Protein AF-A0A4S8M0K5-F1 (afdb_monomer_lite)

Structure (mmCIF, N/CA/C/O backbone):
data_AF-A0A4S8M0K5-F1
#
_entry.id   AF-A0A4S8M0K5-F1
#
loop_
_atom_site.group_PDB
_atom_site.id
_atom_site.type_symbol
_atom_site.label_atom_id
_atom_site.label_alt_id
_atom_site.label_comp_id
_atom_site.label_asym_id
_atom_site.label_entity_id
_atom_site.label_seq_id
_atom_site.pdbx_PDB_ins_code
_atom_site.Cartn_x
_atom_site.Cartn_y
_atom_site.Cartn_z
_atom_site.occupancy
_atom_site.B_iso_or_equiv
_atom_site.auth_seq_id
_atom_site.auth_comp_id
_atom_site.auth_asym_id
_atom_site.auth_atom_id
_atom_site.pdbx_PDB_model_num
ATOM 1 N N . GLY A 1 1 ? -4.216 -10.928 -16.348 1.00 62.31 1 GLY A N 1
ATOM 2 C CA . GLY A 1 1 ? -3.435 -9.927 -17.102 1.00 62.31 1 GLY A CA 1
ATOM 3 C C . GLY A 1 1 ? -2.707 -10.546 -18.278 1.00 62.31 1 GLY A C 1
ATOM 4 O O . GLY A 1 1 ? -3.161 -10.381 -19.394 1.00 62.31 1 GLY A O 1
ATOM 5 N N . ILE A 1 2 ? -1.620 -11.288 -18.041 1.00 76.81 2 ILE A N 1
ATOM 6 C CA . ILE A 1 2 ? -0.706 -11.764 -19.102 1.00 76.81 2 ILE A CA 1
ATOM 7 C C . ILE A 1 2 ? -1.391 -12.689 -20.125 1.00 76.81 2 ILE A C 1
ATOM 9 O O . ILE A 1 2 ? -1.267 -12.453 -21.319 1.00 76.81 2 ILE A O 1
ATOM 13 N N . VAL A 1 3 ? -2.173 -13.676 -19.665 1.00 79.88 3 VAL A N 1
ATOM 14 C CA . VAL A 1 3 ? -2.857 -14.655 -20.540 1.00 79.88 3 VAL A CA 1
ATOM 15 C C . VAL A 1 3 ? -3.951 -14.024 -21.409 1.00 79.88 3 VAL A C 1
ATOM 17 O O . VAL A 1 3 ? -4.144 -14.442 -22.538 1.00 79.88 3 VAL A O 1
ATOM 20 N N . ILE A 1 4 ? -4.668 -13.015 -20.909 1.00 82.44 4 ILE A N 1
ATOM 21 C CA . ILE A 1 4 ? -5.757 -12.333 -21.644 1.00 82.44 4 ILE A CA 1
ATOM 22 C C . ILE A 1 4 ? -5.222 -11.128 -22.443 1.00 82.44 4 ILE A C 1
ATOM 24 O O . ILE A 1 4 ? -5.836 -10.672 -23.407 1.00 82.44 4 ILE A O 1
ATOM 28 N N . GLY A 1 5 ? -4.067 -10.609 -22.030 1.00 81.06 5 GLY A N 1
ATOM 29 C CA . GLY A 1 5 ? -3.424 -9.438 -22.596 1.00 81.06 5 GLY A CA 1
ATOM 30 C C . GLY A 1 5 ? -2.664 -9.723 -23.892 1.00 81.06 5 GLY A C 1
ATOM 31 O O . GLY A 1 5 ? -2.763 -10.813 -24.460 1.00 81.06 5 GLY A O 1
ATOM 32 N N . PRO A 1 6 ? -1.864 -8.752 -24.357 1.00 76.25 6 PRO A N 1
ATOM 33 C CA . PRO A 1 6 ? -1.238 -8.790 -25.680 1.00 76.25 6 PRO A CA 1
ATOM 34 C C . PRO A 1 6 ? -0.220 -9.925 -25.856 1.00 76.25 6 PRO A C 1
ATOM 36 O O . PRO A 1 6 ? 0.052 -10.330 -26.977 1.00 76.25 6 PRO A O 1
ATOM 39 N N . HIS A 1 7 ? 0.325 -10.461 -24.759 1.00 78.50 7 HIS A N 1
ATOM 40 C CA . HIS A 1 7 ? 1.262 -11.589 -24.786 1.00 78.50 7 HIS A CA 1
ATOM 41 C C . HIS A 1 7 ? 0.575 -12.969 -24.785 1.00 78.50 7 HIS A C 1
ATOM 43 O O . HIS A 1 7 ? 1.267 -13.978 -24.873 1.00 78.50 7 HIS A O 1
ATOM 49 N N . GLY A 1 8 ? -0.757 -13.025 -24.666 1.00 83.44 8 GLY A N 1
ATOM 50 C CA . GLY A 1 8 ? -1.547 -14.259 -24.685 1.00 83.44 8 GLY A CA 1
ATOM 51 C C . GLY A 1 8 ? -2.667 -14.205 -25.726 1.00 83.44 8 GLY A C 1
ATOM 52 O O . GLY A 1 8 ? -2.409 -14.254 -26.922 1.00 83.44 8 GLY A O 1
ATOM 53 N N . ALA A 1 9 ? -3.918 -14.107 -25.277 1.00 81.62 9 ALA A N 1
ATOM 54 C CA . ALA A 1 9 ? -5.117 -14.118 -26.119 1.00 81.62 9 ALA A CA 1
ATOM 55 C C . ALA A 1 9 ? -5.382 -12.796 -26.862 1.00 81.62 9 ALA A C 1
ATOM 57 O O . ALA A 1 9 ? -6.288 -12.740 -27.689 1.00 81.62 9 ALA A O 1
ATOM 58 N N . ASN A 1 10 ? -4.636 -11.730 -26.548 1.00 77.69 10 ASN A N 1
ATOM 59 C CA . ASN A 1 10 ? -4.771 -10.392 -27.133 1.00 77.69 10 ASN A CA 1
ATOM 60 C C . ASN A 1 10 ? -6.210 -9.829 -27.119 1.00 77.69 10 ASN A C 1
ATOM 62 O O . ASN A 1 10 ? -6.586 -9.017 -27.959 1.00 77.69 10 ASN A O 1
ATOM 66 N N . ALA A 1 11 ? -7.027 -10.258 -26.155 1.00 77.88 11 ALA A N 1
ATOM 67 C CA . ALA A 1 11 ? -8.421 -9.842 -26.040 1.00 77.88 11 ALA A CA 1
ATOM 68 C C . ALA A 1 11 ? -8.568 -8.503 -25.299 1.00 77.88 11 ALA A C 1
ATOM 70 O O . ALA A 1 11 ? -9.572 -7.813 -25.456 1.00 77.88 11 ALA A O 1
ATOM 71 N N . PHE A 1 12 ? -7.578 -8.129 -24.480 1.00 72.88 12 PHE A N 1
ATOM 72 C CA . PHE A 1 12 ? -7.628 -6.922 -23.656 1.00 72.88 12 PHE 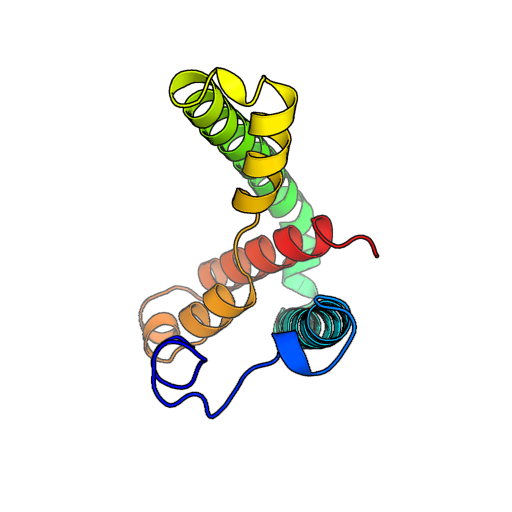A CA 1
ATOM 73 C C . PHE A 1 12 ? -6.313 -6.137 -23.757 1.00 72.88 12 PHE A C 1
ATOM 75 O O . PHE A 1 12 ? -5.297 -6.526 -23.172 1.00 72.88 12 PHE A O 1
ATOM 82 N N . TYR A 1 13 ? -6.326 -5.019 -24.494 1.00 73.81 13 TYR A N 1
ATOM 83 C CA . TYR A 1 13 ? -5.144 -4.183 -24.737 1.00 73.81 13 TYR A CA 1
ATOM 84 C C . TYR A 1 13 ? -5.400 -2.696 -24.415 1.00 73.81 13 TYR A C 1
ATOM 86 O O . TYR A 1 13 ? -5.535 -1.871 -25.324 1.00 73.81 13 TYR A O 1
ATOM 94 N N . PRO A 1 14 ? -5.412 -2.325 -23.117 1.00 71.06 14 PRO A N 1
ATOM 95 C CA . PRO A 1 14 ? -5.727 -0.963 -22.668 1.00 71.06 14 PRO A CA 1
ATOM 96 C C . PRO A 1 14 ? -4.791 0.113 -23.231 1.00 71.06 14 PRO A C 1
ATOM 98 O O . PRO A 1 14 ? -5.206 1.252 -23.412 1.00 71.06 14 PRO A O 1
ATOM 101 N N . ARG A 1 15 ? -3.543 -0.253 -23.565 1.00 70.88 15 ARG A N 1
ATOM 102 C CA . ARG A 1 15 ? -2.553 0.648 -24.179 1.00 70.88 15 ARG A CA 1
ATOM 103 C C . ARG A 1 15 ? -2.965 1.176 -25.558 1.00 70.88 15 ARG A C 1
ATOM 105 O O . ARG A 1 15 ? -2.451 2.203 -25.970 1.00 70.88 15 ARG A O 1
ATOM 112 N N . SER A 1 16 ? -3.886 0.509 -26.261 1.00 74.56 16 SER A N 1
ATOM 113 C CA . SER A 1 16 ? -4.418 0.998 -27.548 1.00 74.56 16 SER A CA 1
ATOM 114 C C . SER A 1 16 ? -5.650 1.892 -27.433 1.00 74.56 16 SER A C 1
ATOM 116 O O . SER A 1 16 ? -6.110 2.416 -28.443 1.00 74.56 16 SER A O 1
ATOM 118 N N . TRP A 1 17 ? -6.229 2.041 -26.239 1.00 74.88 17 TRP A N 1
ATOM 119 C CA . TRP A 1 17 ? -7.567 2.622 -26.072 1.00 74.88 17 TRP A CA 1
ATOM 120 C C . TRP A 1 17 ? -7.571 4.135 -25.803 1.00 74.88 17 TRP A C 1
ATOM 122 O O . TRP A 1 17 ? -8.634 4.710 -25.581 1.00 74.88 17 TRP A O 1
ATOM 132 N N . GLY A 1 18 ? -6.413 4.801 -25.819 1.00 70.06 18 GLY A N 1
ATOM 133 C CA . GLY A 1 18 ? -6.303 6.243 -25.583 1.00 70.06 18 GLY A CA 1
ATOM 134 C C . GLY A 1 18 ? -4.865 6.690 -25.319 1.00 70.06 18 GLY A C 1
ATOM 135 O O . GLY A 1 18 ? -3.927 5.943 -25.589 1.00 70.06 18 GLY A O 1
ATOM 136 N N . SER A 1 19 ? -4.689 7.903 -24.775 1.00 69.25 19 SER A N 1
ATOM 137 C CA . SER A 1 19 ? -3.385 8.366 -24.280 1.00 69.25 19 SER A CA 1
ATOM 138 C C . SER A 1 19 ? -2.890 7.367 -23.226 1.00 69.25 19 SER A C 1
ATOM 140 O O . SER A 1 19 ? -3.624 7.031 -22.294 1.00 69.25 19 SER A O 1
ATOM 142 N N . GLU A 1 20 ? -1.678 6.836 -23.422 1.00 66.00 20 GLU A N 1
ATOM 143 C CA . GLU A 1 20 ? -1.251 5.498 -22.962 1.00 66.00 20 GLU A CA 1
ATOM 144 C C . GLU A 1 20 ? -1.473 5.179 -21.471 1.00 66.00 20 GLU A C 1
ATOM 146 O O . GLU A 1 20 ? -1.495 4.007 -21.100 1.00 66.00 20 GLU A O 1
ATOM 151 N N . ASN A 1 21 ? -1.684 6.187 -20.619 1.00 71.44 21 ASN A N 1
ATOM 152 C CA . ASN A 1 21 ? -1.855 6.024 -19.178 1.00 71.44 21 ASN A CA 1
ATOM 153 C C . ASN A 1 21 ? -3.075 6.742 -18.578 1.00 71.44 21 ASN A C 1
ATOM 155 O O . ASN A 1 21 ? -3.376 6.523 -17.406 1.00 71.44 21 ASN A O 1
ATOM 159 N N . GLU A 1 22 ? -3.806 7.579 -19.320 1.00 79.06 22 GLU A N 1
ATOM 160 C CA . GLU A 1 22 ? -4.856 8.419 -18.721 1.00 79.06 22 GLU A CA 1
ATOM 161 C C . GLU A 1 22 ? -6.085 7.604 -18.302 1.00 79.06 22 GLU A C 1
ATOM 163 O O . GLU A 1 22 ? -6.643 7.821 -17.225 1.00 79.06 22 GLU A O 1
ATOM 168 N N . LEU A 1 23 ? -6.473 6.619 -19.119 1.00 81.50 23 LEU A N 1
ATOM 169 C CA . LEU A 1 23 ? -7.554 5.695 -18.779 1.00 81.50 23 LEU A CA 1
ATOM 170 C C . LEU A 1 23 ? -7.197 4.877 -17.533 1.00 81.50 23 LEU A C 1
ATOM 172 O O . LEU A 1 23 ? -7.987 4.806 -16.594 1.00 81.50 23 LEU A O 1
ATOM 176 N N . THR A 1 24 ? -5.988 4.314 -17.499 1.00 82.12 24 THR A N 1
ATOM 177 C CA . THR A 1 24 ? -5.485 3.538 -16.360 1.00 82.12 24 THR A CA 1
ATOM 178 C C . THR A 1 24 ? -5.457 4.384 -15.091 1.00 82.12 24 THR A C 1
ATOM 180 O O . THR A 1 24 ? -5.951 3.940 -14.060 1.00 82.12 24 THR A O 1
ATOM 183 N N . LEU A 1 25 ? -4.966 5.625 -15.163 1.00 82.56 25 LEU A N 1
ATOM 184 C CA . LEU A 1 25 ? -4.936 6.545 -14.023 1.00 82.56 25 LEU A CA 1
ATOM 185 C C . LEU A 1 25 ? -6.340 6.860 -13.495 1.00 82.56 25 LEU A C 1
ATOM 187 O O . LEU A 1 25 ? -6.568 6.792 -12.288 1.00 82.56 25 LEU A O 1
ATOM 191 N N . LYS A 1 26 ? -7.296 7.171 -14.379 1.00 84.88 26 LYS A N 1
ATOM 192 C CA . LYS A 1 26 ? -8.684 7.462 -13.977 1.00 84.88 26 LYS A CA 1
ATOM 193 C C . LYS A 1 26 ? -9.354 6.247 -13.338 1.00 84.88 26 LYS A C 1
ATOM 195 O O . LYS A 1 26 ? -10.008 6.393 -12.309 1.00 84.88 26 LYS A O 1
ATOM 200 N N . VAL A 1 27 ? -9.160 5.058 -13.908 1.00 84.94 27 VAL A N 1
ATOM 201 C CA . VAL A 1 27 ? -9.698 3.810 -13.348 1.00 84.94 27 VAL A CA 1
ATOM 202 C C . VAL A 1 27 ? -9.072 3.516 -11.986 1.00 84.94 27 VAL A C 1
ATOM 204 O O . VAL A 1 27 ? -9.806 3.267 -11.035 1.00 84.94 27 VAL A O 1
ATOM 207 N N . MET A 1 28 ? -7.745 3.616 -11.859 1.00 83.56 28 MET A N 1
ATOM 208 C CA . MET A 1 28 ? -7.053 3.398 -10.586 1.00 83.56 28 MET A CA 1
ATOM 209 C C . MET A 1 28 ? -7.532 4.365 -9.504 1.00 83.56 28 MET A C 1
ATOM 211 O O . MET A 1 28 ? -7.802 3.924 -8.394 1.00 83.56 28 MET A O 1
ATOM 215 N N . ARG A 1 29 ? -7.729 5.651 -9.822 1.00 83.56 29 ARG A N 1
ATOM 216 C CA . ARG A 1 29 ? -8.286 6.626 -8.868 1.00 83.56 29 ARG A CA 1
ATOM 217 C C . ARG A 1 29 ? -9.664 6.227 -8.355 1.00 83.56 29 ARG A C 1
ATOM 219 O O . ARG A 1 29 ? -9.905 6.299 -7.157 1.00 83.56 29 ARG A O 1
ATOM 226 N N . VAL A 1 30 ? -10.560 5.796 -9.242 1.00 85.69 30 VAL A N 1
ATOM 227 C CA . VAL A 1 30 ? -11.906 5.356 -8.844 1.00 85.69 30 VAL A CA 1
ATOM 228 C C . VAL A 1 30 ? -11.831 4.097 -7.981 1.00 85.69 30 VAL A C 1
ATOM 230 O O . VAL A 1 30 ? -12.497 4.025 -6.952 1.00 85.69 30 VAL A O 1
ATOM 233 N N . VAL A 1 31 ? -10.997 3.127 -8.360 1.00 84.75 31 VAL A N 1
ATOM 234 C CA . VAL A 1 31 ? -10.815 1.880 -7.602 1.00 84.75 31 VAL A CA 1
ATOM 235 C C . VAL A 1 31 ? -10.237 2.153 -6.212 1.00 84.75 31 VAL A C 1
ATOM 237 O O . VAL A 1 31 ? -10.774 1.638 -5.235 1.00 84.75 31 VAL A O 1
ATOM 240 N N . LEU A 1 32 ? -9.200 2.990 -6.110 1.00 82.38 32 LEU A N 1
ATOM 241 C CA . LEU A 1 32 ? -8.606 3.392 -4.833 1.00 82.38 32 LEU A CA 1
ATOM 242 C C . LEU A 1 32 ? -9.614 4.156 -3.968 1.00 82.38 32 LEU A C 1
ATOM 244 O O . LEU A 1 32 ? -9.755 3.844 -2.790 1.00 82.38 32 LEU A O 1
ATOM 248 N N . ALA A 1 33 ? -10.372 5.094 -4.546 1.00 82.62 33 ALA A N 1
ATOM 249 C CA . ALA A 1 33 ? -11.386 5.849 -3.813 1.00 82.62 33 ALA A CA 1
ATOM 250 C C . ALA A 1 33 ? -12.488 4.943 -3.244 1.00 82.62 33 ALA A C 1
ATOM 252 O O . ALA A 1 33 ? -12.861 5.086 -2.080 1.00 82.62 33 ALA A O 1
ATOM 253 N N . ILE A 1 34 ? -12.989 3.991 -4.040 1.00 83.44 34 ILE A N 1
ATOM 254 C CA . ILE A 1 34 ? -13.999 3.026 -3.587 1.00 83.44 34 ILE A CA 1
ATOM 255 C C . ILE A 1 34 ? -13.407 2.099 -2.520 1.00 83.44 34 ILE A C 1
ATOM 257 O O . ILE A 1 34 ? -14.019 1.927 -1.471 1.00 83.44 34 ILE A O 1
ATOM 261 N N . GLY A 1 35 ? -12.215 1.543 -2.757 1.00 79.06 35 GLY A N 1
ATOM 262 C CA . GLY A 1 35 ? -11.551 0.636 -1.819 1.00 79.06 35 GLY A CA 1
ATOM 263 C C . GLY A 1 35 ? -11.278 1.293 -0.467 1.00 79.06 35 GLY A C 1
ATOM 264 O O . GLY A 1 35 ? -11.642 0.741 0.571 1.00 79.06 35 GLY A O 1
ATOM 265 N N . LEU A 1 36 ? -10.719 2.505 -0.473 1.00 76.94 36 LEU A N 1
ATOM 266 C CA . LEU A 1 36 ? -10.470 3.275 0.744 1.00 76.94 36 LEU A CA 1
ATOM 267 C C . LEU A 1 36 ? -11.780 3.606 1.471 1.00 76.94 36 LEU A C 1
ATOM 269 O O . LEU A 1 36 ? -11.855 3.471 2.692 1.00 76.94 36 LEU A O 1
ATOM 273 N N . PHE A 1 37 ? -12.827 3.992 0.735 1.00 80.50 37 PHE A N 1
ATOM 274 C CA . PHE A 1 37 ? -14.134 4.283 1.321 1.00 80.50 37 PHE A CA 1
ATOM 275 C C . PHE A 1 37 ? -14.745 3.059 2.010 1.00 80.50 37 PHE A C 1
ATOM 277 O O . PHE A 1 37 ? -15.225 3.182 3.136 1.00 80.50 37 PHE A O 1
ATOM 284 N N . THR A 1 38 ? -14.691 1.880 1.384 1.00 79.62 38 THR A N 1
ATOM 285 C CA . THR A 1 38 ? -15.175 0.630 1.988 1.00 79.62 38 THR A CA 1
ATOM 286 C C . THR A 1 38 ? -14.469 0.344 3.312 1.00 79.62 38 THR A C 1
ATOM 288 O O . THR A 1 38 ? -15.130 0.102 4.317 1.00 79.62 38 THR A O 1
ATOM 291 N N . ILE A 1 39 ? -13.142 0.476 3.350 1.00 74.38 39 ILE A N 1
ATOM 292 C CA . ILE A 1 39 ? -12.357 0.199 4.561 1.00 74.38 39 ILE A CA 1
ATOM 293 C C . ILE A 1 39 ? -12.678 1.198 5.678 1.00 74.38 39 ILE A C 1
ATOM 295 O O . ILE A 1 39 ? -12.789 0.817 6.842 1.00 74.3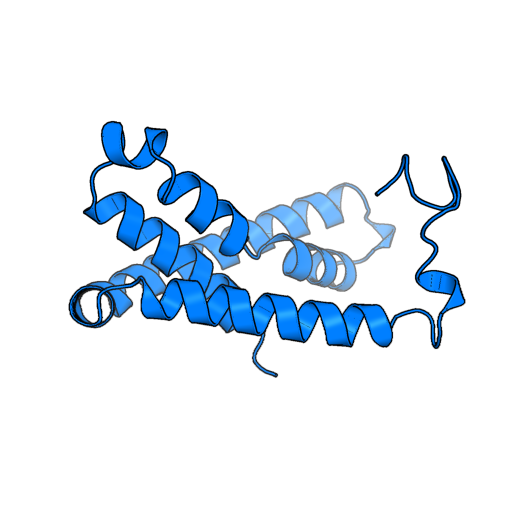8 39 ILE A O 1
ATOM 299 N N . VAL A 1 40 ? -12.878 2.475 5.338 1.00 70.75 40 VAL A N 1
ATOM 300 C CA . VAL A 1 40 ? -13.283 3.506 6.308 1.00 70.75 40 VAL A CA 1
ATOM 301 C C . VAL A 1 40 ? -14.687 3.246 6.864 1.00 70.75 40 VAL A C 1
ATOM 303 O O . VAL A 1 40 ? -14.932 3.536 8.035 1.00 70.75 40 VAL A O 1
ATOM 306 N N . VAL A 1 41 ? -15.608 2.720 6.052 1.00 76.62 41 VAL A N 1
ATOM 307 C CA . VAL A 1 41 ? -16.970 2.365 6.490 1.00 76.62 41 VAL A CA 1
ATOM 308 C C . VAL A 1 41 ? -16.965 1.147 7.415 1.00 76.62 41 VAL A C 1
ATOM 310 O O . VAL A 1 41 ? -17.708 1.144 8.397 1.00 76.62 41 VAL A O 1
ATOM 313 N N . ASP A 1 42 ? -16.115 0.159 7.137 1.00 72.44 42 ASP A N 1
ATOM 314 C CA . ASP A 1 42 ? -15.992 -1.053 7.953 1.00 72.44 42 ASP A CA 1
ATOM 315 C C . ASP A 1 42 ? -15.260 -0.806 9.287 1.00 72.44 42 ASP A C 1
ATOM 317 O O . ASP A 1 42 ? -15.425 -1.571 10.241 1.00 72.44 42 ASP A O 1
ATOM 321 N N . LEU A 1 43 ? -14.478 0.276 9.401 1.00 69.12 43 LEU A N 1
ATOM 322 C CA . LEU A 1 43 ? -13.766 0.619 10.631 1.00 69.12 43 LEU A CA 1
ATOM 323 C C . LEU A 1 43 ? -14.680 1.307 11.673 1.00 69.12 43 LEU A C 1
ATOM 325 O O . LEU A 1 43 ? -15.246 2.375 11.413 1.00 69.12 43 LEU A O 1
ATOM 329 N N . PRO A 1 44 ? -14.768 0.799 12.919 1.00 65.75 44 PRO A N 1
ATOM 330 C CA . PRO A 1 44 ? -15.538 1.457 13.969 1.00 65.75 44 PRO A CA 1
ATOM 331 C C . PRO A 1 44 ? -14.910 2.806 14.369 1.00 65.75 44 PRO A C 1
ATOM 333 O O . PRO A 1 44 ? -13.765 2.884 14.820 1.00 65.75 44 PRO A O 1
ATOM 336 N N . LYS A 1 45 ? -15.699 3.891 14.281 1.00 58.59 45 LYS A N 1
ATOM 337 C CA . LYS A 1 45 ? -15.271 5.286 14.556 1.00 58.59 45 LYS A CA 1
ATOM 338 C C . LYS A 1 45 ? -14.642 5.509 15.941 1.00 58.59 45 LYS A C 1
ATOM 340 O O . LYS A 1 45 ? -13.893 6.472 16.114 1.00 58.59 45 LYS A O 1
ATOM 345 N N . SER A 1 46 ? -14.957 4.656 16.919 1.00 59.91 46 SER A N 1
ATOM 346 C CA . SER A 1 46 ? -14.397 4.721 18.276 1.00 59.91 46 SER A CA 1
ATOM 347 C C . SER A 1 46 ? -12.938 4.264 18.321 1.00 59.91 46 SER A C 1
ATOM 349 O O . SER A 1 46 ? -12.111 4.927 18.941 1.00 59.91 46 SER A O 1
ATOM 351 N N . TYR A 1 47 ? -12.600 3.189 17.599 1.00 61.59 47 TYR A N 1
ATOM 352 C CA . TYR A 1 47 ? -11.273 2.573 17.647 1.00 61.59 47 TYR A CA 1
ATOM 353 C C . TYR A 1 47 ? -10.201 3.489 17.063 1.00 61.59 47 TYR A C 1
ATOM 355 O O . TYR A 1 47 ? -9.156 3.718 17.673 1.00 61.59 47 TYR A O 1
ATOM 363 N N . MET A 1 48 ? -10.510 4.091 15.909 1.00 61.53 48 MET A N 1
ATOM 364 C CA . MET A 1 48 ? -9.597 5.014 15.250 1.00 61.53 48 MET A CA 1
ATOM 365 C C . MET A 1 48 ? -9.299 6.208 16.160 1.00 61.53 48 MET A C 1
ATOM 367 O O . MET A 1 48 ? -8.142 6.522 16.356 1.00 61.53 48 MET A O 1
ATOM 371 N N . ARG A 1 49 ? -10.290 6.832 16.811 1.00 60.34 49 ARG A N 1
ATOM 372 C CA . ARG A 1 49 ? -10.037 7.993 17.690 1.00 60.34 49 ARG A CA 1
ATOM 373 C C . ARG A 1 49 ? -9.177 7.673 18.911 1.00 60.34 49 ARG A C 1
ATOM 375 O O . ARG A 1 49 ? -8.393 8.524 19.324 1.00 60.34 49 ARG A O 1
ATOM 382 N N . GLU A 1 50 ? -9.326 6.481 19.472 1.00 66.88 50 GLU A N 1
ATOM 383 C CA . GLU A 1 50 ? -8.608 6.067 20.678 1.00 66.88 50 GLU A CA 1
ATOM 384 C C . GLU A 1 50 ? -7.165 5.633 20.367 1.00 66.88 50 GLU A C 1
ATOM 386 O O . GLU A 1 50 ? -6.245 5.975 21.109 1.00 66.88 50 GLU A O 1
ATOM 391 N N . HIS A 1 51 ? -6.940 4.996 19.210 1.00 69.81 51 HIS A N 1
ATOM 392 C CA . HIS A 1 51 ? -5.641 4.423 18.833 1.00 69.81 51 HIS A CA 1
ATOM 393 C C . HIS A 1 51 ? -4.912 5.170 17.703 1.00 69.81 51 HIS A C 1
ATOM 395 O O . HIS A 1 51 ? -3.796 4.788 17.355 1.00 69.81 51 HIS A O 1
ATOM 401 N N . ILE A 1 52 ? -5.458 6.274 17.168 1.00 70.69 52 ILE A N 1
ATOM 402 C CA . ILE A 1 52 ? -4.848 7.059 16.072 1.00 70.69 52 ILE A CA 1
ATOM 403 C C . ILE A 1 52 ? -3.415 7.484 16.389 1.00 70.69 52 ILE A C 1
ATOM 405 O O . ILE A 1 52 ? -2.539 7.369 15.540 1.00 70.69 52 ILE A O 1
ATOM 409 N N . LYS A 1 53 ? -3.137 7.920 17.624 1.00 68.50 53 LYS A N 1
ATOM 410 C CA . LYS A 1 53 ? -1.780 8.323 18.022 1.00 68.50 53 LYS A CA 1
ATOM 411 C C . LYS A 1 53 ? -0.810 7.143 17.981 1.00 68.50 53 LYS A C 1
ATOM 413 O O . LYS A 1 53 ? 0.292 7.301 17.474 1.00 68.50 53 LYS A O 1
ATOM 418 N N . GLY A 1 54 ? -1.228 5.977 18.478 1.00 70.69 54 GLY A N 1
ATOM 419 C CA . GLY A 1 54 ? -0.421 4.755 18.432 1.00 70.69 54 GLY A CA 1
ATOM 420 C C . GLY A 1 54 ? -0.185 4.289 16.998 1.00 70.69 54 GLY A C 1
ATOM 421 O O . GLY A 1 54 ? 0.943 3.973 16.633 1.00 70.69 54 GLY A O 1
ATOM 422 N N . LEU A 1 55 ? -1.223 4.356 16.163 1.00 72.06 55 LEU A N 1
ATOM 423 C CA . LEU A 1 55 ? -1.150 4.010 14.751 1.00 72.06 55 LEU A CA 1
ATOM 424 C C . LEU A 1 55 ? -0.162 4.910 14.000 1.00 72.06 55 LEU A C 1
ATOM 426 O O . LEU A 1 55 ? 0.747 4.406 13.355 1.00 72.06 55 LEU A O 1
ATOM 430 N N . PHE A 1 56 ? -0.260 6.235 14.139 1.00 71.88 56 PHE A N 1
ATOM 431 C CA . PHE A 1 56 ? 0.678 7.160 13.492 1.00 71.88 56 PHE A CA 1
ATOM 432 C C . PHE A 1 56 ? 2.119 6.980 13.985 1.00 71.88 56 PHE A C 1
ATOM 434 O O . PHE A 1 56 ? 3.051 7.019 13.181 1.00 71.88 56 PHE A O 1
ATOM 441 N N . VAL A 1 57 ? 2.309 6.752 15.289 1.00 76.19 57 VAL A N 1
ATOM 442 C CA . VAL A 1 57 ? 3.634 6.508 15.882 1.00 76.19 57 VAL A CA 1
ATOM 443 C C . VAL A 1 57 ? 4.230 5.176 15.423 1.00 76.19 57 VAL A C 1
ATOM 445 O O . VAL A 1 57 ? 5.446 5.059 15.389 1.00 76.19 57 VAL A O 1
ATOM 448 N N . MET A 1 58 ? 3.419 4.194 15.032 1.00 75.06 58 MET A N 1
ATOM 449 C CA . MET A 1 58 ? 3.901 2.932 14.465 1.00 75.06 58 MET A CA 1
ATOM 450 C C . MET A 1 58 ? 4.159 3.040 12.955 1.00 75.06 58 MET A C 1
ATOM 452 O O . MET A 1 58 ? 5.198 2.602 12.463 1.00 75.06 58 MET A O 1
ATOM 456 N N . VAL A 1 59 ? 3.233 3.650 12.218 1.00 76.19 59 VAL A N 1
ATOM 457 C CA . VAL A 1 59 ? 3.238 3.693 10.751 1.00 76.19 59 VAL A CA 1
ATOM 458 C C . VAL A 1 59 ? 4.362 4.580 10.218 1.00 76.19 59 VAL A C 1
ATOM 460 O O . VAL A 1 59 ? 5.118 4.150 9.349 1.00 76.19 59 VAL A O 1
ATOM 463 N N . ILE A 1 60 ? 4.546 5.785 10.771 1.00 79.94 60 ILE A N 1
ATOM 464 C CA . ILE A 1 60 ? 5.557 6.735 10.274 1.00 79.94 60 ILE A CA 1
ATOM 465 C C . ILE A 1 60 ? 6.984 6.161 1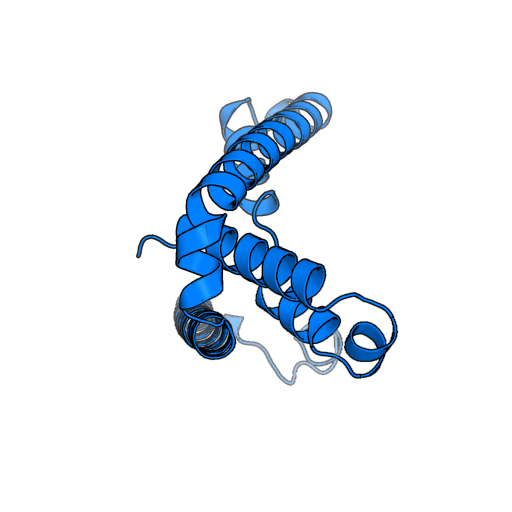0.362 1.00 79.94 60 ILE A C 1
ATOM 467 O O . ILE A 1 60 ? 7.695 6.207 9.355 1.00 79.94 60 ILE A O 1
ATOM 471 N N . PRO A 1 61 ? 7.438 5.592 11.499 1.00 81.75 61 PRO A N 1
ATOM 472 C CA . PRO A 1 61 ? 8.774 5.011 11.583 1.00 81.75 61 PRO A CA 1
ATOM 473 C C . PRO A 1 61 ? 8.932 3.782 10.698 1.00 81.75 61 PRO A C 1
ATOM 475 O O . PRO A 1 61 ? 9.982 3.613 10.087 1.00 81.75 61 PRO A O 1
ATOM 478 N N . THR A 1 62 ? 7.901 2.941 10.600 1.00 80.75 62 THR A N 1
ATOM 479 C CA . THR A 1 62 ? 7.971 1.699 9.819 1.00 80.75 62 THR A CA 1
ATOM 480 C C . THR A 1 62 ? 8.116 2.004 8.329 1.00 80.75 62 THR A C 1
ATOM 482 O O . THR A 1 62 ? 9.002 1.453 7.673 1.00 80.75 62 THR A O 1
ATOM 485 N N . ILE A 1 63 ? 7.347 2.973 7.823 1.00 81.94 63 ILE A N 1
ATOM 486 C CA . ILE A 1 63 ? 7.474 3.497 6.458 1.00 81.94 63 ILE A CA 1
ATOM 487 C C . ILE A 1 63 ? 8.850 4.143 6.256 1.00 81.94 63 ILE A C 1
ATOM 489 O O . ILE A 1 63 ? 9.534 3.827 5.287 1.00 81.94 63 ILE A O 1
ATOM 493 N N . ALA A 1 64 ? 9.300 5.010 7.167 1.00 84.38 64 ALA A N 1
ATOM 494 C CA . ALA A 1 64 ? 10.583 5.702 7.025 1.00 84.38 64 ALA A CA 1
ATOM 495 C C . ALA A 1 64 ? 11.784 4.737 7.008 1.00 84.38 64 ALA A C 1
ATOM 497 O O . ALA A 1 64 ? 12.709 4.903 6.209 1.00 84.38 64 ALA A O 1
ATOM 498 N N . ILE A 1 65 ? 11.761 3.710 7.862 1.00 86.12 65 ILE A N 1
ATOM 499 C CA . ILE A 1 65 ? 12.795 2.671 7.916 1.00 86.12 65 ILE A CA 1
ATOM 500 C C . ILE A 1 65 ? 12.755 1.824 6.641 1.00 86.12 65 ILE A C 1
ATOM 502 O O . ILE A 1 65 ? 13.797 1.635 6.012 1.00 86.12 65 ILE A O 1
ATOM 506 N N . GLY A 1 66 ? 11.572 1.356 6.228 1.00 84.25 66 GLY A N 1
ATOM 507 C CA . GLY A 1 66 ? 11.400 0.583 4.995 1.00 84.25 66 GLY A CA 1
ATOM 508 C C . GLY A 1 66 ? 11.893 1.347 3.767 1.00 84.25 66 GLY A C 1
ATOM 509 O O . GLY A 1 66 ? 12.689 0.825 2.986 1.00 84.25 66 GLY A O 1
ATOM 510 N N . TRP A 1 67 ? 11.521 2.622 3.661 1.00 85.94 67 TRP A N 1
ATOM 511 C CA . TRP A 1 67 ? 11.960 3.521 2.598 1.00 85.94 67 TRP A CA 1
ATOM 512 C C . TRP A 1 67 ? 13.486 3.671 2.547 1.00 85.94 67 TRP A C 1
ATOM 514 O O . 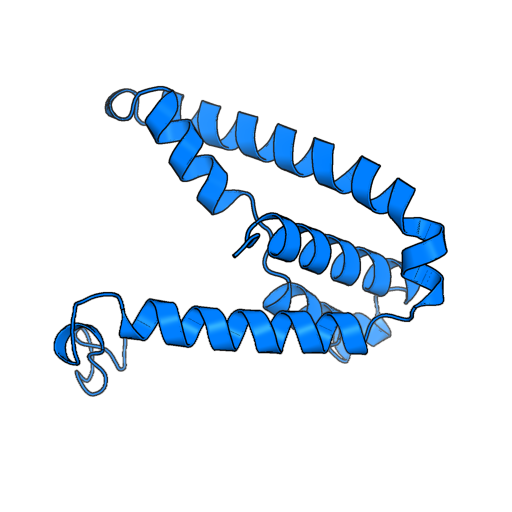TRP A 1 67 ? 14.092 3.547 1.477 1.00 85.94 67 TRP A O 1
ATOM 524 N N . GLY A 1 68 ? 14.125 3.873 3.704 1.00 86.19 68 GLY A N 1
ATOM 525 C CA . GLY A 1 68 ? 15.581 3.973 3.814 1.00 86.19 68 GLY A CA 1
ATOM 526 C C . GLY A 1 68 ? 16.301 2.680 3.423 1.00 86.19 68 GLY A C 1
ATOM 527 O O . GLY A 1 68 ? 17.269 2.723 2.661 1.00 86.19 68 GLY A O 1
ATOM 528 N N . ILE A 1 69 ? 15.806 1.527 3.886 1.00 88.94 69 ILE A N 1
ATOM 529 C CA . ILE A 1 69 ? 16.380 0.211 3.566 1.00 88.94 69 ILE A CA 1
ATOM 530 C C . ILE A 1 69 ? 16.259 -0.076 2.066 1.00 88.94 69 ILE A C 1
ATOM 532 O O . ILE A 1 69 ? 17.257 -0.405 1.425 1.00 88.94 69 ILE A O 1
ATOM 536 N N . VAL A 1 70 ? 15.064 0.082 1.489 1.00 87.75 70 VAL A N 1
ATOM 537 C CA . VAL A 1 70 ? 14.819 -0.189 0.063 1.00 87.75 70 VAL A CA 1
ATOM 538 C C . VAL A 1 70 ? 15.654 0.743 -0.814 1.00 87.75 70 VAL A C 1
ATOM 540 O O . VAL A 1 70 ? 16.284 0.278 -1.766 1.00 87.75 70 VAL A O 1
ATOM 543 N N . SER A 1 71 ? 15.735 2.033 -0.476 1.00 88.06 71 SER A N 1
ATOM 544 C CA . SER A 1 71 ? 16.589 2.970 -1.213 1.00 88.06 71 SER A CA 1
ATOM 545 C C . SER A 1 71 ? 18.072 2.610 -1.099 1.00 88.06 71 SER A C 1
ATOM 547 O O . SER A 1 71 ? 18.777 2.626 -2.108 1.00 88.06 71 SER A O 1
ATOM 549 N N . GLY A 1 72 ? 18.548 2.224 0.090 1.00 87.81 72 GLY A N 1
ATOM 550 C CA . GLY A 1 72 ? 19.932 1.793 0.298 1.00 87.81 72 GLY A CA 1
ATOM 551 C C . GLY A 1 72 ? 20.293 0.549 -0.517 1.00 87.81 72 GLY A C 1
ATOM 552 O O . GLY A 1 72 ? 21.349 0.510 -1.151 1.00 87.81 72 GLY A O 1
ATOM 553 N N . ILE A 1 73 ? 19.387 -0.432 -0.576 1.00 90.00 73 ILE A N 1
ATOM 554 C CA . ILE A 1 73 ? 19.541 -1.630 -1.413 1.00 90.00 73 ILE A CA 1
ATOM 555 C C . ILE A 1 73 ? 19.581 -1.239 -2.895 1.00 90.00 73 ILE A C 1
ATOM 557 O O . ILE A 1 73 ? 20.496 -1.641 -3.613 1.00 90.00 73 ILE A O 1
ATOM 561 N N . LEU A 1 74 ? 18.629 -0.426 -3.362 1.00 88.50 74 LEU A N 1
ATOM 562 C CA . LEU A 1 74 ? 18.572 0.012 -4.759 1.00 88.50 74 LEU A CA 1
ATOM 563 C C . LEU A 1 74 ? 19.813 0.808 -5.167 1.00 88.50 74 LEU A C 1
ATOM 565 O O . LEU A 1 74 ? 20.338 0.594 -6.256 1.00 88.50 74 LEU A O 1
ATOM 569 N N . PHE A 1 75 ? 20.310 1.678 -4.293 1.00 87.88 75 PHE A N 1
ATOM 570 C CA . PHE A 1 75 ? 21.537 2.429 -4.527 1.00 87.88 75 PHE A CA 1
ATOM 571 C C . PHE A 1 75 ? 22.767 1.509 -4.602 1.00 87.88 75 PHE A C 1
ATOM 573 O O . PHE A 1 75 ? 23.621 1.700 -5.467 1.00 87.88 75 PHE A O 1
ATOM 580 N N . GLY A 1 76 ? 22.835 0.482 -3.745 1.00 87.31 76 GLY A N 1
ATOM 581 C CA . GLY A 1 76 ? 23.927 -0.496 -3.735 1.00 87.31 76 GLY A CA 1
ATOM 582 C C . GLY A 1 76 ? 23.957 -1.404 -4.969 1.00 87.31 76 GLY A C 1
ATOM 583 O O . GLY A 1 76 ? 25.024 -1.640 -5.531 1.00 87.31 76 GLY A O 1
ATOM 584 N N . PHE A 1 77 ? 22.797 -1.888 -5.421 1.00 88.44 77 PHE A N 1
ATOM 585 C CA . PHE A 1 77 ? 22.701 -2.763 -6.599 1.00 88.44 77 PHE A CA 1
ATOM 586 C C . PHE A 1 77 ? 22.709 -1.997 -7.924 1.00 88.44 77 PHE A C 1
ATOM 588 O O . PHE A 1 77 ? 23.250 -2.482 -8.919 1.00 88.44 77 PHE A O 1
ATOM 595 N N . PHE A 1 78 ? 22.126 -0.799 -7.951 1.00 88.06 78 PHE A N 1
ATOM 596 C CA . PHE A 1 78 ? 21.987 0.012 -9.155 1.00 88.06 78 PHE A CA 1
ATOM 597 C C . PHE A 1 78 ? 22.570 1.416 -8.954 1.00 88.06 78 PHE A C 1
ATOM 599 O O . PHE A 1 78 ? 21.840 2.411 -8.990 1.00 88.06 78 PHE A O 1
ATOM 606 N N . PRO A 1 79 ? 23.906 1.546 -8.852 1.00 78.38 79 PRO A N 1
ATOM 607 C CA . PRO A 1 79 ? 24.559 2.840 -8.640 1.00 78.38 79 PRO A CA 1
ATOM 608 C C . PRO A 1 79 ? 24.302 3.848 -9.776 1.00 78.38 79 PRO A C 1
ATOM 610 O O . PRO A 1 79 ? 24.452 5.052 -9.586 1.00 78.38 79 PRO A O 1
ATOM 613 N N . ARG A 1 80 ? 23.856 3.382 -10.955 1.00 82.12 80 ARG A N 1
ATOM 614 C CA . ARG A 1 80 ? 23.462 4.232 -12.093 1.00 82.12 80 ARG A CA 1
ATOM 615 C C . ARG A 1 80 ? 22.160 5.014 -11.878 1.00 82.12 80 ARG A C 1
ATOM 617 O O . ARG A 1 80 ? 21.942 5.974 -12.608 1.00 82.12 80 ARG A O 1
ATOM 624 N N . LEU A 1 81 ? 21.304 4.628 -10.926 1.00 78.56 81 LEU A N 1
ATOM 625 C CA . LEU A 1 81 ? 20.059 5.356 -10.640 1.00 78.56 81 LEU A CA 1
ATOM 626 C C . LEU A 1 81 ? 20.287 6.651 -9.844 1.00 78.56 81 LEU A C 1
ATOM 628 O O . LEU A 1 81 ? 19.428 7.533 -9.851 1.00 78.56 81 LEU A O 1
ATOM 632 N N . GLY A 1 82 ? 21.429 6.771 -9.160 1.00 81.75 82 GLY A N 1
ATOM 633 C CA . GLY A 1 82 ? 21.682 7.852 -8.210 1.00 81.75 82 GLY A CA 1
ATOM 634 C C . GLY A 1 82 ? 20.782 7.780 -6.967 1.00 81.75 82 GLY A C 1
ATOM 635 O O . GLY A 1 82 ? 19.782 7.065 -6.929 1.00 81.75 82 GLY A O 1
ATOM 636 N N . ILE A 1 83 ? 21.138 8.548 -5.934 1.00 81.88 83 ILE A N 1
ATOM 637 C CA . ILE A 1 83 ? 20.442 8.526 -4.634 1.00 81.88 83 ILE A CA 1
ATOM 638 C C . ILE A 1 83 ? 18.974 8.971 -4.747 1.00 81.88 83 ILE A C 1
ATOM 640 O O . ILE A 1 83 ? 18.109 8.450 -4.057 1.00 81.88 83 ILE A O 1
ATOM 644 N N . PHE A 1 84 ? 18.673 9.919 -5.642 1.00 87.06 84 PHE A N 1
ATOM 645 C CA . PHE A 1 84 ? 17.318 10.440 -5.831 1.00 87.06 84 PHE A CA 1
ATOM 646 C C . PHE A 1 84 ? 16.426 9.463 -6.604 1.00 87.06 84 PHE A C 1
ATOM 648 O O . PHE A 1 84 ? 15.248 9.328 -6.281 1.00 87.06 84 PHE A O 1
ATOM 655 N N . GLY A 1 85 ? 16.984 8.748 -7.589 1.00 85.12 85 GLY A N 1
ATOM 656 C CA . GLY A 1 85 ? 16.257 7.724 -8.338 1.00 85.12 85 GLY A CA 1
ATOM 657 C C . GLY A 1 85 ? 15.914 6.518 -7.465 1.00 85.12 85 GLY A C 1
ATOM 658 O O . GLY A 1 85 ? 14.784 6.034 -7.507 1.00 85.12 85 GLY A O 1
ATOM 659 N N . SER A 1 86 ? 16.848 6.077 -6.614 1.00 85.19 86 SER A N 1
ATOM 660 C CA . SER A 1 86 ? 16.582 5.005 -5.649 1.00 85.19 86 SER A CA 1
ATOM 661 C C . SER A 1 86 ? 15.535 5.417 -4.610 1.00 85.19 86 SER A C 1
ATOM 663 O O . SER A 1 86 ? 14.647 4.624 -4.304 1.00 85.19 8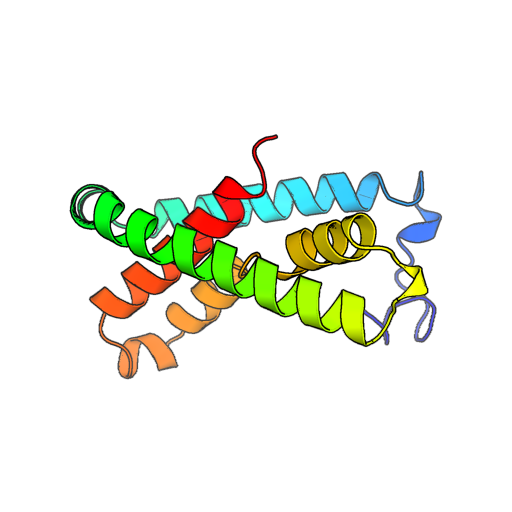6 SER A O 1
ATOM 665 N N . LEU A 1 87 ? 15.578 6.667 -4.131 1.00 85.44 87 LEU A N 1
ATOM 666 C CA . LEU A 1 87 ? 14.580 7.219 -3.209 1.00 85.44 87 LEU A CA 1
ATOM 667 C C . LEU A 1 87 ? 13.174 7.263 -3.825 1.00 85.44 87 LEU A C 1
ATOM 669 O O . LEU A 1 87 ? 12.202 6.925 -3.150 1.00 85.44 87 LEU A O 1
ATOM 673 N N . ALA A 1 88 ? 13.067 7.671 -5.094 1.00 85.62 88 ALA A N 1
ATOM 674 C CA . ALA A 1 88 ? 11.793 7.765 -5.804 1.00 85.62 88 ALA A CA 1
ATOM 675 C C . ALA A 1 88 ? 11.156 6.383 -6.007 1.00 85.62 88 ALA A C 1
ATOM 677 O O . ALA A 1 88 ? 9.973 6.202 -5.734 1.00 85.62 88 ALA A O 1
ATOM 678 N N . ILE A 1 89 ? 11.948 5.387 -6.415 1.00 85.12 89 ILE A N 1
ATOM 679 C CA . ILE A 1 89 ? 11.454 4.012 -6.566 1.00 85.12 89 ILE A CA 1
ATOM 680 C C . ILE A 1 89 ? 11.089 3.418 -5.206 1.00 85.12 89 ILE A C 1
ATOM 682 O O . ILE A 1 89 ? 10.039 2.791 -5.076 1.00 85.12 89 ILE A O 1
ATOM 686 N N . ALA A 1 90 ? 11.913 3.644 -4.181 1.00 84.62 90 ALA A N 1
ATOM 687 C CA . ALA A 1 90 ? 11.609 3.192 -2.830 1.00 84.62 90 ALA A CA 1
ATOM 688 C C . ALA A 1 90 ? 10.288 3.791 -2.320 1.00 84.62 90 ALA A C 1
ATOM 690 O O . ALA A 1 90 ? 9.497 3.072 -1.714 1.00 84.62 90 ALA A O 1
ATOM 691 N N . ALA A 1 91 ? 10.004 5.066 -2.608 1.00 82.62 91 ALA A N 1
ATOM 692 C CA . ALA A 1 91 ? 8.749 5.708 -2.216 1.00 82.62 91 ALA A CA 1
ATOM 693 C C . ALA A 1 91 ? 7.522 5.028 -2.850 1.00 82.62 91 ALA A C 1
ATOM 695 O O . ALA A 1 91 ? 6.497 4.902 -2.194 1.00 82.62 91 ALA A O 1
ATOM 696 N N . CYS A 1 92 ? 7.636 4.524 -4.083 1.00 81.75 92 CYS A N 1
ATOM 697 C CA . CYS A 1 92 ? 6.562 3.772 -4.742 1.00 81.75 92 CYS A CA 1
ATOM 698 C C . CYS A 1 92 ? 6.387 2.336 -4.219 1.00 81.75 92 CYS A C 1
ATOM 700 O O . CYS A 1 92 ? 5.341 1.741 -4.451 1.00 81.75 92 CYS A O 1
ATOM 702 N N . LEU A 1 93 ? 7.401 1.768 -3.558 1.00 78.56 93 LEU A N 1
ATOM 703 C CA . LEU A 1 93 ? 7.394 0.391 -3.037 1.00 78.56 93 LEU A CA 1
ATOM 704 C C . LEU A 1 93 ? 7.056 0.297 -1.547 1.00 78.56 93 LEU A C 1
ATOM 706 O O . LEU A 1 93 ? 6.761 -0.786 -1.054 1.00 78.56 93 LEU A O 1
ATOM 710 N N . THR A 1 94 ? 7.169 1.407 -0.822 1.00 74.62 94 THR A N 1
ATOM 711 C CA . THR A 1 94 ? 6.923 1.455 0.621 1.00 74.62 94 THR A CA 1
ATOM 712 C C . THR A 1 94 ? 5.439 1.370 1.007 1.00 74.62 94 THR A C 1
ATOM 714 O O . THR A 1 94 ? 5.174 0.778 2.055 1.00 74.62 94 THR A O 1
ATOM 717 N N . PRO A 1 95 ? 4.459 1.906 0.244 1.00 69.94 95 PRO A N 1
ATOM 718 C CA . PRO A 1 95 ? 3.074 1.806 0.673 1.00 69.94 95 PRO A CA 1
ATOM 719 C C . PRO A 1 95 ? 2.566 0.353 0.649 1.00 69.94 95 PRO A C 1
ATOM 721 O O . PRO A 1 95 ? 2.698 -0.358 -0.342 1.00 69.94 95 PRO A O 1
ATOM 724 N N . THR A 1 96 ? 1.973 -0.076 1.762 1.00 70.00 96 THR A N 1
ATOM 725 C CA . THR A 1 96 ? 1.240 -1.329 1.955 1.00 70.00 96 THR A CA 1
ATOM 726 C C . THR A 1 96 ? -0.200 -1.244 1.436 1.00 70.00 96 THR A C 1
ATOM 728 O O . THR A 1 96 ? -0.931 -0.311 1.767 1.00 70.00 96 THR A O 1
ATOM 731 N N . ASP A 1 97 ? -0.613 -2.254 0.657 1.00 66.75 97 ASP A N 1
ATOM 732 C CA . ASP A 1 97 ? -1.921 -2.321 -0.009 1.00 66.75 97 ASP A CA 1
ATOM 733 C C . ASP A 1 97 ? -3.088 -2.571 0.972 1.00 66.75 97 ASP A C 1
ATOM 735 O O . ASP A 1 97 ? -3.240 -3.687 1.496 1.00 66.75 97 ASP A O 1
ATOM 739 N N . PRO A 1 98 ? -4.003 -1.606 1.164 1.00 59.72 98 PRO A N 1
ATOM 740 C CA . PRO A 1 98 ? -5.119 -1.756 2.092 1.00 59.72 98 PRO A CA 1
ATOM 741 C C . PRO A 1 98 ? -6.199 -2.693 1.583 1.00 59.72 98 PRO A C 1
ATOM 743 O O . PRO A 1 98 ? -6.829 -3.386 2.375 1.00 59.72 98 PRO A O 1
ATOM 746 N N . ILE A 1 99 ? -6.387 -2.763 0.266 1.00 64.50 99 ILE A N 1
ATOM 747 C CA . ILE A 1 99 ? -7.436 -3.577 -0.349 1.00 64.50 99 ILE A CA 1
ATOM 748 C C . ILE A 1 99 ? -7.137 -5.064 -0.141 1.00 64.50 99 ILE A C 1
ATOM 750 O O . ILE A 1 99 ? -8.006 -5.823 0.284 1.00 64.50 99 ILE A O 1
ATOM 754 N N . ILE A 1 100 ? -5.896 -5.488 -0.397 1.00 69.38 100 ILE A N 1
ATOM 755 C CA . ILE A 1 100 ? -5.497 -6.888 -0.216 1.00 69.38 100 ILE A CA 1
ATOM 756 C C . ILE A 1 100 ? -5.484 -7.237 1.274 1.00 69.38 100 ILE A C 1
ATOM 758 O O . ILE A 1 100 ? -6.007 -8.285 1.656 1.00 69.38 100 ILE A O 1
ATOM 762 N N . CYS A 1 101 ? -4.957 -6.348 2.121 1.00 66.31 101 CYS A N 1
ATOM 763 C CA . CYS A 1 101 ? -4.948 -6.548 3.567 1.00 66.31 101 CYS A CA 1
ATOM 764 C C . CYS A 1 101 ? -6.373 -6.718 4.122 1.00 66.31 101 CYS A C 1
ATOM 766 O O . CYS A 1 101 ? -6.651 -7.714 4.788 1.00 66.31 101 CYS A O 1
ATOM 768 N N . ALA A 1 102 ? -7.307 -5.832 3.761 1.00 65.69 102 ALA A N 1
ATOM 769 C CA . ALA A 1 102 ? -8.697 -5.893 4.209 1.00 65.69 102 ALA A CA 1
ATOM 770 C C . ALA A 1 102 ? -9.414 -7.175 3.752 1.00 65.69 102 ALA A C 1
ATOM 772 O O . ALA A 1 102 ? -10.134 -7.789 4.538 1.00 65.69 102 ALA A O 1
ATOM 773 N N . VAL A 1 103 ? -9.177 -7.639 2.520 1.00 66.38 103 VAL A N 1
ATOM 774 C CA . VAL A 1 103 ? -9.760 -8.898 2.018 1.00 66.38 103 VAL A CA 1
ATOM 775 C C . VAL A 1 103 ? -9.207 -10.117 2.765 1.00 66.38 103 VAL A C 1
ATOM 777 O O . VAL A 1 103 ? -9.959 -11.040 3.085 1.00 66.38 103 VAL A O 1
ATOM 780 N N . ILE A 1 104 ? -7.909 -10.130 3.077 1.00 69.25 104 ILE A N 1
ATOM 781 C CA . ILE A 1 104 ? -7.276 -11.229 3.824 1.00 69.25 104 ILE A CA 1
ATOM 782 C C . ILE A 1 104 ? -7.769 -11.245 5.275 1.00 69.25 104 ILE A C 1
ATOM 784 O O . ILE A 1 104 ? -8.130 -12.300 5.799 1.00 69.25 104 ILE A O 1
ATOM 788 N N . VAL A 1 105 ? -7.817 -10.075 5.908 1.00 67.19 105 VAL A N 1
ATOM 789 C CA . VAL A 1 105 ? -8.188 -9.881 7.314 1.00 67.19 105 VAL A CA 1
ATOM 790 C C . VAL A 1 105 ? -9.698 -10.055 7.549 1.00 67.19 105 VAL A C 1
ATOM 792 O O . VAL A 1 105 ? -10.112 -10.537 8.608 1.00 67.19 105 VAL A O 1
ATOM 795 N N . GLY A 1 106 ? -10.524 -9.726 6.554 1.00 65.06 106 GLY A N 1
ATOM 796 C CA . GLY A 1 106 ? -11.975 -9.932 6.553 1.00 65.06 106 GLY A CA 1
ATOM 797 C C . GLY A 1 106 ? -12.420 -11.342 6.143 1.00 65.06 106 GLY A C 1
ATOM 798 O O . GLY A 1 106 ? -13.600 -11.668 6.246 1.00 65.06 106 GLY A O 1
ATOM 799 N N . GLY A 1 107 ? -11.506 -12.204 5.689 1.00 74.25 107 GLY A N 1
ATOM 800 C CA . GLY A 1 107 ? -11.836 -13.570 5.289 1.00 74.25 107 GLY A CA 1
ATOM 801 C C . GLY A 1 107 ? -12.260 -14.459 6.466 1.00 74.25 107 GLY A C 1
ATOM 802 O O . GLY A 1 107 ? -11.743 -14.340 7.577 1.00 74.25 107 GLY A O 1
ATOM 803 N N . ASN A 1 108 ? -13.134 -15.442 6.204 1.00 70.81 108 ASN A N 1
ATOM 804 C CA . ASN A 1 108 ? -13.605 -16.427 7.199 1.00 70.81 108 ASN A CA 1
ATOM 805 C C . ASN A 1 108 ? -12.464 -17.119 7.969 1.00 70.81 108 ASN A C 1
ATOM 807 O O . ASN A 1 108 ? -12.621 -17.492 9.130 1.00 70.81 108 ASN A O 1
ATOM 811 N N . PHE A 1 109 ? -11.305 -17.289 7.325 1.00 75.38 109 PHE A N 1
ATOM 812 C CA . PHE A 1 109 ? -10.115 -17.852 7.953 1.00 75.38 109 PHE A CA 1
ATOM 813 C C . PHE A 1 109 ? -9.500 -16.906 8.992 1.00 75.38 109 PHE A C 1
ATOM 815 O O . PHE A 1 109 ? -9.219 -17.337 10.109 1.00 75.38 109 PHE A O 1
ATOM 822 N N . ALA A 1 110 ? -9.323 -15.628 8.656 1.00 69.62 110 ALA A N 1
ATOM 823 C CA . ALA A 1 110 ? -8.753 -14.636 9.561 1.00 69.62 110 ALA A CA 1
ATOM 824 C C . ALA A 1 110 ? -9.709 -14.302 10.712 1.00 69.62 110 ALA A C 1
ATOM 826 O O . ALA A 1 110 ? -9.260 -14.196 11.847 1.00 69.62 110 ALA A O 1
ATOM 827 N N . ILE A 1 111 ? -11.023 -14.257 10.463 1.00 72.69 111 ILE A N 1
ATOM 828 C CA . ILE A 1 111 ? -12.041 -14.093 11.517 1.00 72.69 111 ILE A CA 1
ATOM 829 C C . ILE A 1 111 ? -11.917 -15.186 12.591 1.00 72.69 111 ILE A C 1
ATOM 831 O O . ILE A 1 111 ? -12.107 -14.920 13.774 1.00 72.69 111 ILE A O 1
ATOM 835 N N . LYS A 1 112 ? -11.579 -16.417 12.186 1.00 76.62 112 LYS A N 1
ATOM 836 C CA . LYS A 1 112 ? -11.490 -17.570 13.089 1.00 76.62 112 LYS A CA 1
ATOM 837 C C . LYS A 1 112 ? -10.164 -17.662 13.855 1.00 76.62 112 LYS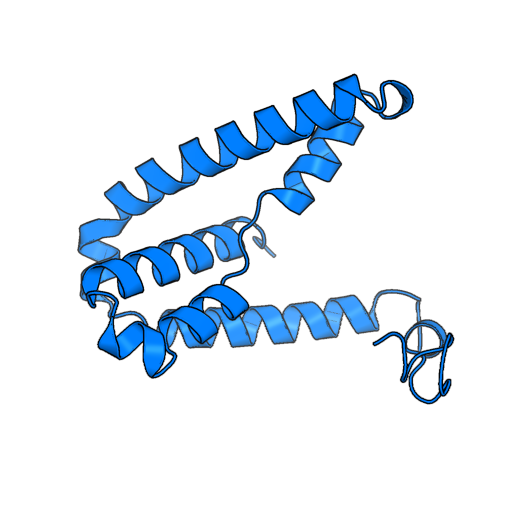 A C 1
ATOM 839 O O . LYS A 1 112 ? -10.142 -18.268 14.922 1.00 76.62 112 LYS A O 1
ATOM 844 N N . HIS A 1 113 ? -9.077 -17.103 13.321 1.00 81.19 113 HIS A N 1
ATOM 845 C CA . HIS A 1 113 ? -7.723 -17.297 13.864 1.00 81.19 113 HIS A CA 1
ATOM 846 C C . HIS A 1 113 ? -7.039 -16.012 14.344 1.00 81.19 113 HIS A C 1
ATOM 848 O O . HIS A 1 113 ? -6.022 -16.103 15.028 1.00 81.19 113 HIS A O 1
ATOM 854 N N . VAL A 1 114 ? -7.562 -14.830 14.007 1.00 78.25 114 VAL A N 1
ATOM 855 C CA . VAL A 1 114 ? -6.959 -13.541 14.364 1.00 78.25 114 VAL A CA 1
ATOM 856 C C . VAL A 1 114 ? -7.921 -12.743 15.254 1.00 78.25 114 VAL A C 1
ATOM 858 O O . VAL A 1 114 ? -9.065 -12.500 14.851 1.00 78.25 114 VAL A O 1
ATOM 861 N N . PRO A 1 115 ? -7.475 -12.301 16.447 1.00 81.56 115 PRO A N 1
ATOM 862 C CA . PRO A 1 115 ? -8.262 -11.442 17.329 1.00 81.56 115 PRO A CA 1
ATOM 863 C C . PRO A 1 115 ? -8.779 -10.194 16.611 1.00 81.56 115 PRO A C 1
ATOM 865 O O . PRO A 1 115 ? -8.097 -9.636 15.753 1.00 81.56 115 PRO A O 1
ATOM 868 N N . GLU A 1 116 ? -9.984 -9.749 16.962 1.00 76.69 116 GLU A N 1
ATOM 869 C CA . GLU A 1 116 ? -10.636 -8.601 16.322 1.00 76.69 116 GLU A CA 1
ATOM 870 C C . GLU A 1 116 ? -9.797 -7.319 16.390 1.00 76.69 116 GLU A C 1
ATOM 872 O O . GLU A 1 116 ? -9.640 -6.649 15.371 1.00 76.69 116 GLU A O 1
ATOM 877 N N . ASP A 1 117 ? -9.156 -7.050 17.527 1.00 72.50 117 ASP A N 1
ATOM 878 C CA . ASP A 1 117 ? -8.319 -5.860 17.714 1.00 72.50 117 ASP A CA 1
ATOM 879 C C . ASP A 1 117 ? -7.141 -5.813 16.725 1.00 72.50 117 ASP A C 1
ATOM 881 O O . ASP A 1 117 ? -6.878 -4.787 16.105 1.00 72.50 117 ASP A O 1
ATOM 885 N N . LEU A 1 118 ? -6.465 -6.947 16.496 1.00 72.06 118 LEU A N 1
ATOM 886 C CA . LEU A 1 118 ? -5.365 -7.046 15.526 1.00 72.06 118 LEU A CA 1
ATOM 887 C C . LEU A 1 118 ? -5.848 -6.803 14.095 1.00 72.06 118 LEU A C 1
ATOM 889 O O . LEU A 1 118 ? -5.173 -6.143 13.306 1.00 72.06 118 LEU A O 1
ATOM 893 N N . ARG A 1 119 ? -7.034 -7.315 13.760 1.00 74.75 119 ARG A N 1
ATOM 894 C CA . ARG A 1 119 ? -7.646 -7.130 12.440 1.00 74.75 119 ARG A CA 1
ATOM 895 C C . ARG A 1 119 ? -7.996 -5.663 12.184 1.00 74.75 119 ARG A C 1
ATOM 897 O O . ARG A 1 119 ? -7.769 -5.157 11.082 1.00 74.75 119 ARG A O 1
ATOM 904 N N . GLN A 1 120 ? -8.491 -4.973 13.209 1.00 74.25 120 GLN A N 1
ATOM 905 C CA . GLN A 1 120 ? -8.789 -3.545 13.147 1.00 74.25 120 GLN A CA 1
ATOM 906 C C . GLN A 1 120 ? -7.509 -2.702 13.017 1.00 74.25 120 GLN A C 1
ATOM 908 O O . GLN A 1 120 ? -7.484 -1.803 12.178 1.00 74.25 120 GLN A O 1
ATOM 913 N N . ILE A 1 121 ? -6.429 -3.026 13.746 1.00 75.19 121 ILE A N 1
ATOM 914 C CA . ILE A 1 121 ? -5.126 -2.337 13.617 1.00 75.19 121 ILE A CA 1
ATOM 915 C C . ILE A 1 121 ? -4.552 -2.489 12.208 1.00 75.19 121 ILE A C 1
ATOM 917 O O . ILE A 1 121 ? -4.191 -1.487 11.600 1.00 75.19 121 ILE A O 1
ATOM 921 N N . LEU A 1 122 ? -4.504 -3.712 11.671 1.00 73.75 122 LEU A N 1
ATOM 922 C CA . LEU A 1 122 ? -3.938 -3.982 10.341 1.00 73.75 122 LEU A CA 1
ATOM 923 C C . LEU A 1 122 ? -4.703 -3.255 9.227 1.00 73.75 122 LEU A C 1
ATOM 925 O O . LEU A 1 122 ? -4.107 -2.694 8.304 1.00 73.75 122 LEU A O 1
ATOM 929 N N . SER A 1 123 ? -6.032 -3.225 9.337 1.00 72.69 123 SER A N 1
ATOM 930 C CA . SER A 1 123 ? -6.891 -2.507 8.392 1.00 72.69 123 SER A CA 1
ATOM 931 C C . SER A 1 123 ? -6.695 -0.990 8.507 1.00 72.69 123 SER A C 1
ATOM 933 O O . SER A 1 123 ? -6.596 -0.305 7.490 1.00 72.69 123 SER A O 1
ATOM 935 N N . ALA A 1 124 ? -6.570 -0.470 9.735 1.00 72.88 124 ALA A N 1
ATOM 936 C CA . ALA A 1 124 ? -6.306 0.944 9.994 1.00 72.88 124 ALA A CA 1
ATOM 937 C C . ALA A 1 124 ? -4.928 1.383 9.475 1.00 72.88 124 ALA A C 1
ATOM 939 O O . ALA A 1 124 ? -4.818 2.435 8.850 1.00 72.88 124 ALA A O 1
ATOM 940 N N . GLU A 1 125 ? -3.888 0.582 9.718 1.00 74.56 125 GLU A N 1
ATOM 941 C CA . GLU A 1 125 ? -2.515 0.818 9.259 1.00 74.56 125 GLU A CA 1
ATOM 942 C C . GLU A 1 125 ? -2.472 0.913 7.741 1.00 74.56 125 GLU A C 1
ATOM 944 O O . GLU A 1 125 ? -1.968 1.893 7.191 1.00 74.56 125 GLU A O 1
ATOM 949 N N . SER A 1 126 ? -3.061 -0.076 7.072 1.00 73.06 126 SER A N 1
ATOM 950 C CA . SER A 1 126 ? -3.023 -0.134 5.618 1.00 73.06 126 SER A CA 1
ATOM 951 C C . SER A 1 126 ? -3.815 1.032 5.010 1.00 73.06 126 SER A C 1
ATOM 953 O O . SER A 1 126 ? -3.349 1.669 4.066 1.00 73.06 126 SER A O 1
ATOM 955 N N . ALA A 1 127 ? -4.988 1.370 5.566 1.00 70.69 127 ALA A N 1
ATOM 956 C CA . ALA A 1 127 ? -5.799 2.498 5.095 1.00 70.69 127 ALA A CA 1
ATOM 957 C C . ALA A 1 127 ? -5.123 3.859 5.322 1.00 70.69 127 ALA A C 1
ATOM 959 O O . ALA A 1 127 ? -5.173 4.726 4.449 1.00 70.69 127 ALA A O 1
ATOM 960 N N . ALA A 1 128 ? -4.483 4.055 6.480 1.00 72.19 128 ALA A N 1
ATOM 961 C CA . ALA A 1 128 ? -3.743 5.277 6.782 1.00 72.19 128 ALA A CA 1
ATOM 962 C C . ALA A 1 128 ? -2.552 5.445 5.836 1.00 72.19 128 ALA A C 1
ATOM 964 O O . ALA A 1 128 ? -2.310 6.545 5.342 1.00 72.19 128 ALA A O 1
ATOM 965 N N . ASN A 1 129 ? -1.844 4.352 5.559 1.00 71.25 129 ASN A N 1
ATOM 966 C CA . ASN A 1 129 ? -0.715 4.343 4.651 1.00 71.25 129 ASN A CA 1
ATOM 967 C C . ASN A 1 129 ? -1.124 4.733 3.214 1.00 71.25 129 ASN A C 1
ATOM 969 O O . ASN A 1 129 ? -0.528 5.640 2.634 1.00 71.25 129 ASN A O 1
ATOM 973 N N . ASP A 1 130 ? -2.181 4.142 2.656 1.00 68.56 130 ASP A N 1
ATOM 974 C CA . ASP A 1 130 ? -2.616 4.462 1.286 1.00 68.56 130 ASP A CA 1
ATOM 975 C C . ASP A 1 130 ? -3.226 5.876 1.190 1.00 68.56 130 ASP A C 1
ATOM 977 O O . ASP A 1 130 ? -2.937 6.636 0.264 1.00 68.56 130 ASP A O 1
ATOM 981 N N . GLY A 1 131 ? -3.975 6.297 2.220 1.00 64.75 131 GLY A N 1
ATOM 982 C CA . GLY A 1 131 ? -4.509 7.659 2.330 1.00 64.75 131 GLY A CA 1
ATOM 983 C C . GLY A 1 131 ? -3.431 8.746 2.453 1.00 64.75 131 GLY A C 1
ATOM 984 O O . GLY A 1 131 ? -3.600 9.837 1.914 1.00 64.75 131 GLY A O 1
ATOM 985 N N . LEU A 1 132 ? -2.301 8.458 3.111 1.00 62.16 132 LEU A N 1
ATOM 986 C CA . LEU A 1 132 ? -1.129 9.349 3.163 1.00 62.16 132 LEU A CA 1
ATOM 987 C C . LEU A 1 132 ? -0.402 9.442 1.816 1.00 62.16 132 LEU A C 1
ATOM 989 O O . LEU A 1 132 ? 0.229 10.460 1.528 1.00 62.16 132 LEU A O 1
ATOM 993 N N . THR A 1 133 ? -0.490 8.394 0.997 1.00 58.12 133 THR A N 1
ATOM 994 C CA . THR A 1 133 ? 0.202 8.312 -0.295 1.00 58.12 133 THR A CA 1
ATOM 995 C C . THR A 1 133 ? -0.565 9.041 -1.406 1.00 58.12 133 THR A C 1
ATOM 997 O O . THR A 1 133 ? 0.037 9.466 -2.394 1.00 58.12 133 THR A O 1
ATOM 1000 N N . TYR A 1 134 ? -1.875 9.254 -1.230 1.00 53.47 134 TYR A N 1
ATOM 1001 C CA . TYR A 1 134 ? -2.759 9.914 -2.196 1.00 53.47 134 TYR A CA 1
ATOM 1002 C C . TYR A 1 134 ? -3.361 11.222 -1.642 1.00 53.47 134 TYR A C 1
ATOM 1004 O O . TYR A 1 134 ? -4.533 11.266 -1.270 1.00 53.47 134 TYR A O 1
ATOM 1012 N N . PRO A 1 135 ? -2.596 12.329 -1.588 1.00 42.03 135 PRO A N 1
ATOM 1013 C CA . PRO A 1 135 ? -3.164 13.607 -1.172 1.00 42.03 135 PRO A CA 1
ATOM 1014 C C . PRO A 1 135 ? -4.133 14.218 -2.211 1.00 42.03 135 PRO A C 1
ATOM 1016 O O . PRO A 1 135 ? -4.918 15.086 -1.824 1.00 42.03 135 PRO A O 1
ATOM 1019 N N . PHE A 1 136 ? -4.112 13.783 -3.490 1.00 40.66 136 PHE A N 1
ATOM 1020 C CA . PHE A 1 136 ? -4.948 14.321 -4.588 1.00 40.66 136 PHE A CA 1
ATOM 1021 C C . PHE A 1 136 ? -5.199 13.328 -5.744 1.00 40.66 136 PHE A C 1
ATOM 1023 O O . PHE A 1 136 ? -4.217 12.856 -6.368 1.00 40.66 136 PHE A O 1
#

Organism: Dendrothele bispora (strain CBS 962.96) (NCBI:txid1314807)

pLDDT: mean 75.5, std 8.97, range [40.66, 90.0]

Radius of gyration: 18.31 Å; chains: 1; bounding box: 42×32×48 Å

InterPro domains:
  IPR004712 Na+/H+ antiporter, fungi [PTHR31382] (1-136)
  IPR006153 Cation/H+ exchanger, transmembrane domain [PF00999] (1-134)

Foldseek 3Di:
DCCCPPNHVNPDDCCPVDPRCPVVVVVVVVVLVVLLVVLVVVADPVLCVVCVVVLCVVLVVQLVVQLVVQLVVCCVVPVVCPSVSSSVVSLVVSQDALNVLLCVCVDPVNVVPPDPSVSNSSNVNNSVRSCVSDPD

Sequence (136 aa):
GIVIGPHGANAFYPRSWGSENELTLKVMRVVLAIGLFTIVVDLPKSYMREHIKGLFVMVIPTIAIGWGIVSGILFGFFPRLGIFGSLAIAACLTPTDPIICAVIVGGNFAIKHVPEDLRQILSAESAANDGLTYPF

Secondary structure (DSSP, 8-state):
-TTTSTTTT----GGGSSSTTHHHHHHHHHHHHHHHHHHHHHS-HHHHHHHHHHHHHHHHHHHHHHHHHHHHHHHHH-GGGHHHHHHHHHHHHS---HHHHHHHHTSHHHHHHS-HHHHHHHHHHHHHHHHHH---